Protein AF-A0AAE0FVX2-F1 (afdb_monomer_lite)

Structure (mmCIF, N/CA/C/O backbone):
data_AF-A0AAE0FVX2-F1
#
_entry.id   AF-A0AAE0FVX2-F1
#
loop_
_atom_site.group_PDB
_atom_site.id
_atom_site.type_symbol
_atom_site.label_atom_id
_atom_site.label_alt_id
_atom_site.label_comp_id
_atom_site.label_asym_id
_atom_site.label_entity_id
_atom_site.label_seq_id
_atom_site.pdbx_PDB_ins_code
_atom_site.Cartn_x
_atom_site.Cartn_y
_atom_site.Cartn_z
_atom_site.occupancy
_atom_site.B_iso_or_equiv
_atom_site.auth_seq_id
_atom_site.auth_comp_id
_atom_site.auth_asym_id
_atom_site.auth_atom_id
_atom_site.pdbx_PDB_model_num
ATOM 1 N N . MET A 1 1 ? -46.861 19.680 2.724 1.00 47.06 1 MET A N 1
ATOM 2 C CA . MET A 1 1 ? -46.439 18.355 3.221 1.00 47.06 1 MET A CA 1
ATOM 3 C C . MET A 1 1 ? -47.472 17.350 2.753 1.00 47.06 1 MET A C 1
ATOM 5 O O . MET A 1 1 ? -48.556 17.343 3.313 1.00 47.06 1 MET A O 1
ATOM 9 N N . LEU A 1 2 ? -47.196 16.641 1.658 1.00 43.72 2 LEU A N 1
ATOM 10 C CA . LEU A 1 2 ? -48.042 15.581 1.095 1.00 43.72 2 LEU A CA 1
ATOM 11 C C . LEU A 1 2 ? -47.294 14.983 -0.101 1.00 43.72 2 LEU A C 1
ATOM 13 O O . LEU A 1 2 ? -47.371 15.510 -1.205 1.00 43.72 2 LEU A O 1
ATOM 17 N N . THR A 1 3 ? -46.536 13.919 0.138 1.00 42.00 3 THR A N 1
ATOM 18 C CA . THR A 1 3 ? -46.065 13.006 -0.911 1.00 42.00 3 THR A CA 1
ATOM 19 C C . THR A 1 3 ? -46.084 11.601 -0.332 1.00 42.00 3 THR A C 1
ATOM 21 O O . THR A 1 3 ? -45.058 11.053 0.058 1.00 42.00 3 THR A O 1
ATOM 24 N N . ASP A 1 4 ? -47.295 11.065 -0.226 1.00 47.59 4 ASP A N 1
ATOM 25 C CA . ASP A 1 4 ? -47.513 9.642 -0.438 1.00 47.59 4 ASP A CA 1
ATOM 26 C C . ASP A 1 4 ? -47.435 9.355 -1.945 1.00 47.59 4 ASP A C 1
ATOM 28 O O . ASP A 1 4 ? -47.574 10.262 -2.768 1.00 47.59 4 ASP A O 1
ATOM 32 N N . VAL A 1 5 ? -47.316 8.070 -2.274 1.00 50.00 5 VAL A N 1
ATOM 33 C CA . VAL A 1 5 ? -47.322 7.440 -3.604 1.00 50.00 5 VAL A CA 1
ATOM 34 C C . VAL A 1 5 ? -45.921 7.111 -4.150 1.00 50.00 5 VAL A C 1
ATOM 36 O O . VAL A 1 5 ? -45.054 7.956 -4.339 1.00 50.00 5 VAL A O 1
ATOM 39 N N . ILE A 1 6 ? -45.797 5.827 -4.508 1.00 52.72 6 ILE A N 1
ATOM 40 C CA . ILE A 1 6 ? -44.736 5.132 -5.255 1.00 52.72 6 ILE A CA 1
ATOM 41 C C . ILE A 1 6 ? -43.621 4.503 -4.401 1.00 52.72 6 ILE A C 1
ATOM 43 O O . ILE A 1 6 ? -42.464 4.883 -4.497 1.00 52.72 6 ILE A O 1
ATOM 47 N N . HIS A 1 7 ? -43.954 3.440 -3.661 1.00 43.97 7 HIS A N 1
ATOM 48 C CA . HIS A 1 7 ? -43.085 2.258 -3.506 1.00 43.97 7 HIS A CA 1
ATOM 49 C C . HIS A 1 7 ? -43.946 0.995 -3.673 1.00 43.97 7 HIS A C 1
ATOM 51 O O . HIS A 1 7 ? -44.346 0.331 -2.720 1.00 43.97 7 HIS A O 1
ATOM 57 N N . ARG A 1 8 ? -44.307 0.693 -4.925 1.00 45.69 8 ARG A N 1
ATOM 58 C CA . ARG A 1 8 ? -44.956 -0.564 -5.317 1.00 45.69 8 ARG A CA 1
ATOM 59 C C . ARG A 1 8 ? -44.299 -1.040 -6.610 1.00 45.69 8 ARG A C 1
ATOM 61 O O . ARG A 1 8 ? -44.341 -0.297 -7.583 1.00 45.69 8 ARG A O 1
ATOM 68 N N . HIS A 1 9 ? -43.807 -2.284 -6.597 1.00 44.66 9 HIS A N 1
ATOM 69 C CA . HIS A 1 9 ? -42.914 -2.972 -7.558 1.00 44.66 9 HIS A CA 1
ATOM 70 C C . HIS A 1 9 ? -41.444 -2.798 -7.155 1.00 44.66 9 HIS A C 1
ATOM 72 O O . HIS A 1 9 ? -40.885 -1.727 -7.308 1.00 44.66 9 HIS A O 1
ATOM 78 N N . MET A 1 10 ? -40.795 -3.783 -6.535 1.00 38.91 10 MET A N 1
ATOM 79 C CA . MET A 1 10 ? -40.545 -5.110 -7.102 1.00 38.91 10 MET A CA 1
ATOM 80 C C . MET A 1 10 ? -40.649 -6.205 -6.027 1.00 38.91 10 MET A C 1
ATOM 82 O O . MET A 1 10 ? -39.867 -6.233 -5.080 1.00 38.91 10 MET A O 1
ATOM 86 N N . ARG A 1 11 ? -41.605 -7.126 -6.188 1.00 43.09 11 ARG A N 1
ATOM 87 C CA . ARG A 1 11 ? -41.578 -8.430 -5.513 1.00 43.09 11 ARG A CA 1
ATOM 88 C C . ARG A 1 11 ? -40.428 -9.234 -6.122 1.00 43.09 11 ARG A C 1
ATOM 90 O O . ARG A 1 11 ? -40.441 -9.477 -7.326 1.00 43.09 11 ARG A O 1
ATOM 97 N N . GLY A 1 12 ? -39.442 -9.596 -5.306 1.00 41.22 12 GLY A N 1
ATOM 98 C CA . GLY A 1 12 ? -38.473 -10.637 -5.646 1.00 41.22 12 GLY A CA 1
ATOM 99 C C . GLY A 1 12 ? -39.149 -12.016 -5.684 1.00 41.22 12 GLY A C 1
ATOM 100 O O . GLY A 1 12 ? -40.222 -12.171 -5.096 1.00 41.22 12 GLY A O 1
ATOM 101 N N . PRO A 1 13 ? -38.567 -12.986 -6.407 1.00 44.72 13 PRO A N 1
ATOM 102 C CA . PRO A 1 13 ? -39.184 -14.279 -6.670 1.00 44.72 13 PRO A CA 1
ATOM 103 C C . PRO A 1 13 ? -39.364 -15.096 -5.390 1.00 44.72 13 PRO A C 1
ATOM 105 O O . PRO A 1 13 ? -38.551 -15.037 -4.468 1.00 44.72 13 PRO A O 1
ATOM 108 N N . GLU A 1 14 ? -40.460 -15.848 -5.377 1.00 45.59 14 GLU A N 1
ATOM 109 C CA . GLU A 1 14 ? -40.843 -16.802 -4.345 1.00 45.59 14 GLU A CA 1
ATOM 110 C C . GLU A 1 14 ? -39.691 -17.777 -4.069 1.00 45.59 14 GLU A C 1
ATOM 112 O O . GLU A 1 14 ? -39.101 -18.365 -4.977 1.00 45.59 14 GLU A O 1
ATOM 117 N N . SER A 1 15 ? -39.344 -17.897 -2.790 1.00 47.34 15 SER A N 1
ATOM 118 C CA . SER A 1 15 ? -38.404 -18.884 -2.274 1.00 47.34 15 SER A CA 1
ATOM 119 C C . SER A 1 15 ? -38.902 -20.301 -2.584 1.00 47.34 15 SER A C 1
ATOM 121 O O . SER A 1 15 ? -40.083 -20.567 -2.354 1.00 47.34 15 SER A O 1
ATOM 123 N N . PRO A 1 16 ? -38.039 -21.220 -3.050 1.00 44.16 16 PRO A N 1
ATOM 124 C CA . PRO A 1 16 ? -38.430 -22.602 -3.279 1.00 44.16 16 PRO A CA 1
ATOM 125 C C . PRO A 1 16 ? -38.690 -23.317 -1.950 1.00 44.16 16 PRO A C 1
ATOM 127 O O . PRO A 1 16 ? -37.980 -23.098 -0.967 1.00 44.16 16 PRO A O 1
ATOM 130 N N . ASP A 1 17 ? -39.699 -24.185 -1.971 1.00 51.66 17 ASP A N 1
ATOM 131 C CA . ASP A 1 17 ? -40.116 -25.101 -0.912 1.00 51.66 17 ASP A CA 1
ATOM 132 C C . ASP A 1 17 ? -38.939 -25.737 -0.154 1.00 51.66 17 ASP A C 1
ATOM 134 O O . ASP A 1 17 ? -38.326 -26.711 -0.598 1.00 51.66 17 ASP A O 1
ATOM 138 N N . CYS A 1 18 ? -38.671 -25.245 1.052 1.00 44.91 18 CYS A N 1
ATOM 139 C CA . CYS A 1 18 ? -37.934 -25.975 2.073 1.00 44.91 18 CYS A CA 1
ATOM 140 C C . CYS A 1 18 ? -38.918 -26.460 3.142 1.00 44.91 18 CYS A C 1
ATOM 142 O O . CYS A 1 18 ? -39.105 -25.825 4.168 1.00 44.91 18 CYS A O 1
ATOM 144 N N . GLY A 1 19 ? -39.549 -27.597 2.831 1.00 39.44 19 GLY A N 1
ATOM 145 C CA . GLY A 1 19 ? -39.888 -28.693 3.743 1.00 39.44 19 GLY A CA 1
ATOM 146 C C . GLY A 1 19 ? -40.586 -28.369 5.066 1.00 39.44 19 GLY A C 1
ATOM 147 O O . GLY A 1 19 ? -40.029 -27.726 5.945 1.00 39.44 19 GLY A O 1
ATOM 148 N N . ASN A 1 20 ? -41.756 -28.984 5.248 1.00 46.75 20 ASN A N 1
ATOM 149 C CA . ASN A 1 20 ? -42.443 -29.207 6.522 1.00 46.75 20 ASN A CA 1
ATOM 150 C C . ASN A 1 20 ? -41.484 -29.533 7.686 1.00 46.75 20 ASN A C 1
ATOM 152 O O . ASN A 1 20 ? -41.199 -30.696 7.971 1.00 46.75 20 ASN A O 1
ATOM 156 N N . GLY A 1 21 ? -41.028 -28.503 8.390 1.00 40.03 21 GLY A N 1
ATOM 157 C CA . GLY A 1 21 ? -40.508 -28.590 9.741 1.00 40.03 21 GLY A CA 1
ATOM 158 C C . GLY A 1 21 ? -41.552 -27.977 10.655 1.00 40.03 21 GLY A C 1
ATOM 159 O O . GLY A 1 21 ? -41.837 -26.788 10.549 1.00 40.03 21 GLY A O 1
ATOM 160 N N . HIS A 1 22 ? -42.154 -28.786 11.524 1.00 42.00 22 HIS A N 1
ATOM 161 C CA . HIS A 1 22 ? -42.842 -28.273 12.705 1.00 42.00 22 HIS A CA 1
ATOM 162 C C . HIS A 1 22 ? -41.871 -27.348 13.453 1.00 42.00 22 HIS A C 1
ATOM 164 O O . HIS A 1 22 ? -40.934 -27.822 14.094 1.00 42.00 22 HIS A O 1
ATOM 170 N N . PHE A 1 23 ? -42.076 -26.037 13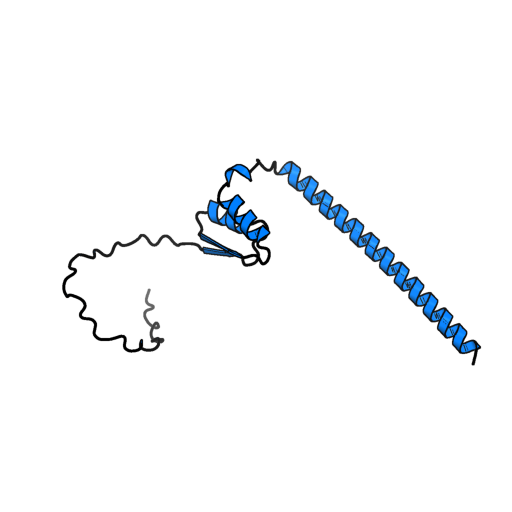.352 1.00 44.44 23 PHE A N 1
ATOM 171 C CA . PHE A 1 23 ? -41.528 -25.112 14.331 1.00 44.44 23 PHE A CA 1
ATOM 172 C C . PHE A 1 23 ? -42.399 -25.254 15.579 1.00 44.44 23 PHE A C 1
ATOM 174 O O . PHE A 1 23 ? -43.621 -25.160 15.445 1.00 44.44 23 PHE A O 1
ATOM 181 N N . PRO A 1 24 ? -41.826 -25.541 16.761 1.00 46.75 24 PRO A N 1
ATOM 182 C CA . PRO A 1 24 ? -42.610 -25.540 17.980 1.00 46.75 24 PRO A CA 1
ATOM 183 C C . PRO A 1 24 ? -43.211 -24.143 18.154 1.00 46.75 24 PRO A C 1
ATOM 185 O O . PRO A 1 24 ? -42.499 -23.138 18.211 1.00 46.75 24 PRO A O 1
ATOM 188 N N . GLU A 1 25 ? -44.539 -24.116 18.145 1.00 53.72 25 GLU A N 1
ATOM 189 C CA . GLU A 1 25 ? -45.363 -23.011 18.609 1.00 53.72 25 GLU A CA 1
ATOM 190 C C . GLU A 1 25 ? -44.915 -22.665 20.038 1.00 53.72 25 GLU A C 1
ATOM 192 O O . GLU A 1 25 ? -44.639 -23.564 20.829 1.00 53.72 25 GLU A O 1
ATOM 197 N N . GLU A 1 26 ? -44.831 -21.369 20.338 1.00 48.38 26 GLU A N 1
ATOM 198 C CA . GLU A 1 26 ? -44.440 -20.791 21.635 1.00 48.38 26 GLU A CA 1
ATOM 199 C C . GLU A 1 26 ? -42.927 -20.628 21.888 1.00 48.38 26 GLU A C 1
ATOM 201 O O . GLU A 1 26 ? -42.298 -21.299 22.702 1.00 48.38 26 GLU A O 1
ATOM 206 N N . TYR A 1 27 ? -42.355 -19.587 21.279 1.00 43.31 27 TYR A N 1
ATOM 207 C CA . TYR A 1 27 ? -41.408 -18.730 22.000 1.00 43.31 27 TYR A CA 1
ATOM 208 C C . TYR A 1 27 ? -42.056 -17.353 22.196 1.00 43.31 27 TYR A C 1
ATOM 210 O O . TYR A 1 27 ? -41.735 -16.379 21.512 1.00 43.31 27 TYR A O 1
ATOM 218 N N . GLU A 1 28 ? -42.999 -17.266 23.138 1.00 48.91 28 GLU A N 1
ATOM 219 C CA . GLU A 1 28 ? -43.356 -15.985 23.749 1.00 48.91 28 GLU A CA 1
ATOM 220 C C . GLU A 1 28 ? -42.144 -15.501 24.556 1.00 48.91 28 GLU A C 1
ATOM 222 O O . GLU A 1 28 ? -41.877 -15.971 25.659 1.00 48.91 28 GLU A O 1
ATOM 227 N N . GLY A 1 29 ? -41.344 -14.603 23.983 1.00 49.25 29 GLY A N 1
ATOM 228 C CA . GLY A 1 29 ? -40.196 -14.056 24.710 1.00 49.25 29 GLY A CA 1
ATOM 229 C C . GLY A 1 29 ? -39.083 -13.438 23.880 1.00 49.25 29 GLY A C 1
ATOM 230 O O . GLY A 1 29 ? -38.102 -12.972 24.458 1.00 49.25 29 GLY A O 1
ATOM 231 N N . VAL A 1 30 ? -39.194 -13.380 22.551 1.00 46.38 30 VAL A N 1
ATOM 232 C CA . VAL A 1 30 ? -38.239 -12.592 21.765 1.00 46.38 30 VAL A CA 1
ATOM 233 C C . VAL A 1 30 ? -38.668 -11.132 21.830 1.00 46.38 30 VAL A C 1
ATOM 235 O O . VAL A 1 30 ? -39.395 -10.638 20.973 1.00 46.38 30 VAL A O 1
ATOM 238 N N . ILE A 1 31 ? -38.227 -10.439 22.882 1.00 50.44 31 ILE A N 1
ATOM 239 C CA . ILE A 1 31 ? -38.172 -8.978 22.871 1.00 50.44 31 ILE A CA 1
ATOM 240 C C . ILE A 1 31 ? -37.330 -8.626 21.639 1.00 50.44 31 ILE A C 1
ATOM 242 O O . ILE A 1 31 ? -36.170 -9.050 21.589 1.00 50.44 31 ILE A O 1
ATOM 246 N N . PRO A 1 32 ? -37.863 -7.915 20.628 1.00 50.84 32 PRO A N 1
ATOM 247 C CA . PRO A 1 32 ? -37.023 -7.380 19.575 1.00 50.84 32 PRO A CA 1
ATOM 248 C C . PRO A 1 32 ? -36.031 -6.452 20.266 1.00 50.84 32 PRO A C 1
ATOM 250 O O . PRO A 1 32 ? -36.388 -5.376 20.743 1.00 50.84 32 PRO A O 1
ATOM 253 N N . VAL A 1 33 ? -34.792 -6.917 20.410 1.00 53.25 33 VAL A N 1
ATOM 254 C CA . VAL A 1 33 ? -33.696 -6.065 20.839 1.00 53.25 33 VAL A CA 1
ATOM 255 C C . VAL A 1 33 ? -33.544 -5.074 19.700 1.00 53.25 33 VAL A C 1
ATOM 257 O O . VAL A 1 33 ? -33.038 -5.419 18.632 1.00 53.25 33 VAL A O 1
ATOM 260 N N . ASP A 1 34 ? -34.090 -3.878 19.896 1.00 49.50 34 ASP A N 1
ATOM 261 C CA . ASP A 1 34 ? -33.884 -2.735 19.022 1.00 49.50 34 ASP A CA 1
ATOM 262 C C . ASP A 1 34 ? -32.398 -2.390 19.130 1.00 49.50 34 ASP A C 1
ATOM 264 O O . ASP A 1 34 ? -31.961 -1.612 19.981 1.00 49.50 34 ASP A O 1
ATOM 268 N N . TYR A 1 35 ? -31.579 -3.111 18.361 1.00 47.31 35 TYR A N 1
ATOM 269 C CA . TYR A 1 35 ? -30.166 -2.820 18.264 1.00 47.31 35 TYR A CA 1
ATOM 270 C C . TYR A 1 35 ? -30.090 -1.400 17.720 1.00 47.31 35 TYR A C 1
ATOM 272 O O . TYR A 1 35 ? -30.603 -1.155 16.622 1.00 47.31 35 TYR A O 1
ATOM 280 N N . PRO A 1 36 ? -29.479 -0.453 18.456 1.00 52.34 36 PRO A N 1
ATOM 281 C CA . PRO A 1 36 ? -29.310 0.888 17.939 1.00 52.34 36 PRO A CA 1
ATOM 282 C C . PRO A 1 36 ? -28.640 0.741 16.580 1.00 52.34 36 PRO A C 1
ATOM 284 O O . PRO A 1 36 ? -27.597 0.087 16.484 1.00 52.34 36 PRO A O 1
ATOM 287 N N . LYS A 1 37 ? -29.275 1.282 15.533 1.00 53.06 37 LYS A N 1
ATOM 288 C CA . LYS A 1 37 ? -28.748 1.326 14.166 1.00 53.06 37 LYS A CA 1
ATOM 289 C C . LYS A 1 37 ? -27.471 2.166 14.170 1.00 53.06 37 LYS A C 1
ATOM 291 O O . LYS A 1 37 ? -27.468 3.309 13.730 1.00 53.06 37 LYS A O 1
ATOM 296 N N . LYS A 1 38 ? -26.386 1.636 14.731 1.00 58.19 38 LYS A N 1
ATOM 297 C CA . LYS A 1 38 ? -25.051 2.149 14.483 1.00 58.19 38 LYS A CA 1
ATOM 298 C C . LYS A 1 38 ? -24.823 1.886 13.009 1.00 58.19 38 LYS A C 1
ATOM 300 O O . LYS A 1 38 ? -24.813 0.734 12.581 1.00 58.19 38 LYS A O 1
ATOM 305 N N . GLU A 1 39 ? -24.739 2.956 12.233 1.00 69.19 39 GLU A N 1
ATOM 306 C CA . GLU A 1 39 ? -24.305 2.865 10.851 1.00 69.19 39 GLU A CA 1
ATOM 307 C C . GLU A 1 39 ? -22.910 2.241 10.867 1.00 69.19 39 GLU A C 1
ATOM 309 O O . GLU A 1 39 ? -21.934 2.837 11.319 1.00 69.19 39 GLU A O 1
ATOM 314 N N . PHE A 1 40 ? -22.829 0.974 10.470 1.00 63.75 40 PHE A N 1
ATOM 315 C CA . PHE A 1 40 ? -21.546 0.330 10.285 1.00 63.75 40 PHE A CA 1
ATOM 316 C C . PHE A 1 40 ? -21.001 0.842 8.964 1.00 63.75 40 PHE A C 1
ATOM 318 O O . PHE A 1 40 ? -21.528 0.513 7.901 1.00 63.75 40 PHE A O 1
ATOM 325 N N . HIS A 1 41 ? -19.947 1.646 9.021 1.00 83.06 41 HIS A N 1
ATOM 326 C CA . HIS A 1 41 ? -19.240 2.041 7.818 1.00 83.06 41 HIS A CA 1
ATOM 327 C C . HIS A 1 41 ? -18.176 0.991 7.497 1.00 83.06 41 HIS A C 1
ATOM 329 O O . HIS A 1 41 ? -17.347 0.642 8.341 1.00 83.06 41 HIS A O 1
ATOM 335 N N . TRP A 1 42 ? -18.250 0.456 6.281 1.00 90.62 42 TRP A N 1
ATOM 336 C CA . TRP A 1 42 ? -17.343 -0.568 5.779 1.00 90.62 42 TRP A CA 1
ATOM 337 C C . TRP A 1 42 ? -16.469 0.056 4.697 1.00 90.62 42 TRP A C 1
ATOM 339 O O . TRP A 1 42 ? -16.965 0.805 3.855 1.00 90.62 42 TRP A O 1
ATOM 349 N N . ILE A 1 43 ? -15.179 -0.262 4.709 1.00 91.94 43 ILE A N 1
ATOM 350 C CA . ILE A 1 43 ? -14.240 0.094 3.647 1.00 91.94 43 ILE A CA 1
ATOM 351 C C . ILE A 1 43 ? -13.725 -1.186 3.002 1.00 91.94 43 ILE A C 1
ATOM 353 O O . ILE A 1 43 ? -13.348 -2.137 3.687 1.00 91.94 43 ILE A O 1
ATOM 357 N N . LEU A 1 44 ? -13.695 -1.180 1.674 1.00 94.75 44 LEU A N 1
ATOM 358 C CA . LEU A 1 44 ? -13.083 -2.217 0.861 1.00 94.75 44 LEU A CA 1
ATOM 359 C C . LEU A 1 44 ? -11.823 -1.654 0.203 1.00 94.75 44 LEU A C 1
ATOM 361 O O . LEU A 1 44 ? -11.899 -0.655 -0.509 1.00 94.75 44 LEU A O 1
ATOM 365 N N . ASP A 1 45 ? -10.692 -2.320 0.408 1.00 94.56 45 ASP A N 1
ATOM 366 C CA . ASP A 1 45 ? -9.425 -2.014 -0.251 1.00 94.56 45 ASP A CA 1
ATOM 367 C C . ASP A 1 45 ? -8.949 -3.243 -1.036 1.00 94.56 45 ASP A C 1
ATOM 369 O O . ASP A 1 45 ? -8.564 -4.258 -0.461 1.00 94.56 45 ASP A O 1
ATOM 373 N N . ALA A 1 46 ? -9.029 -3.191 -2.364 1.00 93.75 46 ALA A N 1
ATOM 374 C CA . ALA A 1 46 ? -8.678 -4.325 -3.220 1.00 93.75 46 ALA A CA 1
ATOM 375 C C . ALA A 1 46 ? -7.166 -4.449 -3.499 1.00 93.75 46 ALA A C 1
ATOM 377 O O . ALA A 1 46 ? -6.749 -5.453 -4.076 1.00 93.75 46 ALA A O 1
ATOM 378 N N . CYS A 1 47 ? -6.373 -3.441 -3.117 1.00 93.00 47 CYS A N 1
ATOM 379 C CA . CYS A 1 47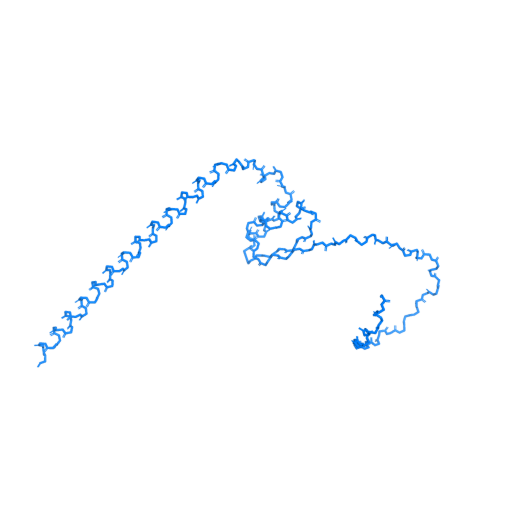 ? -4.929 -3.369 -3.337 1.00 93.00 47 CYS A CA 1
ATOM 380 C C . CYS A 1 47 ? -4.263 -2.736 -2.110 1.00 93.00 47 CYS A C 1
ATOM 382 O O . CYS A 1 47 ? -3.721 -1.631 -2.184 1.00 93.00 47 CYS A O 1
ATOM 384 N N . CYS A 1 48 ? -4.345 -3.417 -0.968 1.00 92.38 48 CYS A N 1
ATOM 385 C CA . CYS A 1 48 ? -4.048 -2.790 0.311 1.00 92.38 48 CYS A CA 1
ATOM 386 C C . CYS A 1 48 ? -2.582 -2.387 0.475 1.00 92.38 48 CYS A C 1
ATOM 388 O O . CYS A 1 48 ? -2.296 -1.461 1.239 1.00 92.38 48 CYS A O 1
ATOM 390 N N . GLY A 1 49 ? -1.648 -3.044 -0.225 1.00 92.56 49 GLY A N 1
ATOM 391 C CA . GLY A 1 49 ? -0.222 -2.758 -0.164 1.00 92.56 49 GLY A CA 1
ATOM 392 C C . GLY A 1 49 ? 0.268 -2.701 1.281 1.00 92.56 49 GLY A C 1
ATOM 393 O O . GLY A 1 49 ? 0.210 -3.679 2.021 1.00 92.56 49 GLY A O 1
ATOM 394 N N . SER A 1 50 ? 0.701 -1.513 1.711 1.00 88.81 50 SER A N 1
ATOM 395 C CA . SER A 1 50 ? 1.174 -1.291 3.082 1.00 88.81 50 SER A CA 1
ATOM 396 C C . SER A 1 50 ? 0.079 -1.344 4.162 1.00 88.81 50 SER A C 1
ATOM 398 O O . SER A 1 50 ? 0.412 -1.381 5.346 1.00 88.81 50 SER A O 1
ATOM 400 N N . GLY A 1 51 ? -1.206 -1.301 3.802 1.00 92.06 51 GLY A N 1
ATOM 401 C CA . GLY A 1 51 ? -2.332 -1.378 4.737 1.00 92.06 51 GLY A CA 1
ATOM 402 C C . GLY A 1 51 ? -2.756 -0.048 5.365 1.00 92.06 51 GLY A C 1
ATOM 403 O O . GLY A 1 51 ? -3.488 -0.048 6.354 1.00 92.06 51 GLY A O 1
ATOM 404 N N . SER A 1 52 ? -2.314 1.096 4.831 1.00 91.88 52 SER A N 1
ATOM 405 C CA . SER A 1 52 ? -2.624 2.430 5.379 1.00 91.88 52 SER A CA 1
ATOM 406 C C . SER A 1 52 ? -4.130 2.703 5.475 1.00 91.88 52 SER A C 1
ATOM 408 O O . SER A 1 52 ? -4.589 3.214 6.498 1.00 91.88 52 SER A O 1
ATOM 410 N N . THR A 1 53 ? -4.902 2.306 4.459 1.00 93.12 53 THR A N 1
ATOM 411 C CA . THR A 1 53 ? -6.367 2.431 4.434 1.00 93.12 53 THR A CA 1
ATOM 412 C C . THR A 1 53 ? -7.009 1.664 5.586 1.00 93.12 53 THR A C 1
ATOM 414 O O . THR A 1 53 ? -7.839 2.209 6.312 1.00 93.12 53 THR A O 1
ATOM 417 N N . SER A 1 54 ? -6.604 0.410 5.797 1.00 93.06 54 SER A N 1
ATOM 418 C CA . SER A 1 54 ? -7.143 -0.442 6.860 1.00 93.06 54 SER A CA 1
ATOM 419 C C . SER A 1 54 ? -6.798 0.073 8.253 1.00 93.06 54 SER A C 1
ATOM 421 O O . SER A 1 54 ? -7.626 0.001 9.161 1.00 93.06 54 SER A O 1
ATOM 423 N N . VAL A 1 55 ? -5.599 0.634 8.426 1.00 90.81 55 VAL A N 1
ATOM 424 C CA . VAL A 1 55 ? -5.200 1.247 9.697 1.00 90.81 55 VAL A CA 1
ATOM 425 C C . VAL A 1 55 ? -6.018 2.516 9.970 1.00 90.81 55 VAL A C 1
ATOM 427 O O . VAL A 1 55 ? -6.521 2.687 11.080 1.00 90.81 55 VAL A O 1
ATOM 430 N N . ALA A 1 56 ? -6.217 3.380 8.969 1.00 88.38 56 ALA A N 1
ATOM 431 C CA . ALA A 1 56 ? -7.069 4.564 9.106 1.00 88.38 56 ALA A CA 1
ATOM 432 C C . ALA A 1 56 ? -8.532 4.190 9.403 1.00 88.38 56 ALA A C 1
ATOM 434 O O . ALA A 1 56 ? -9.143 4.768 10.301 1.00 88.38 56 ALA A O 1
ATOM 435 N N . ALA A 1 57 ? -9.068 3.180 8.712 1.00 90.12 57 ALA A N 1
ATOM 436 C CA . ALA A 1 57 ? -10.408 2.653 8.953 1.00 90.12 57 ALA A CA 1
ATOM 437 C C . ALA A 1 57 ? -10.577 2.176 10.405 1.00 90.12 57 ALA A C 1
ATOM 439 O O . ALA A 1 57 ? -11.550 2.540 11.062 1.00 90.12 57 ALA A O 1
ATOM 440 N N . ASN A 1 58 ? -9.600 1.430 10.932 1.00 86.94 58 ASN A N 1
ATOM 441 C CA . ASN A 1 58 ? -9.633 0.945 12.311 1.00 86.94 58 ASN A CA 1
ATOM 442 C C . ASN A 1 58 ? -9.644 2.108 13.323 1.00 86.94 58 ASN A C 1
ATOM 444 O O . ASN A 1 58 ? -10.483 2.131 14.222 1.00 86.94 58 ASN A O 1
ATOM 448 N N . LYS A 1 59 ? -8.810 3.140 13.114 1.00 84.31 59 LYS A N 1
ATOM 449 C CA . LYS A 1 59 ? -8.800 4.351 13.961 1.00 84.31 59 LYS A CA 1
ATOM 450 C C . LYS A 1 59 ? -10.140 5.088 13.984 1.00 84.31 59 LYS A C 1
ATOM 452 O O . LYS A 1 59 ? -10.489 5.687 14.997 1.00 84.31 59 LYS A O 1
ATOM 457 N N . LEU A 1 60 ? -10.886 5.044 12.883 1.00 84.06 60 LEU A N 1
ATOM 458 C CA . LEU A 1 60 ? -12.211 5.653 12.763 1.00 84.06 60 LEU A CA 1
ATOM 459 C C . LEU A 1 60 ? -13.345 4.735 13.256 1.00 84.06 60 LEU A C 1
ATOM 461 O O . LEU A 1 60 ? -14.515 5.086 13.123 1.00 84.06 60 LEU A O 1
ATOM 465 N N . GLY A 1 61 ? -13.025 3.561 13.814 1.00 83.94 61 GLY A N 1
ATOM 466 C CA . GLY A 1 61 ? -14.018 2.582 14.262 1.00 83.94 61 GLY A CA 1
ATOM 467 C C . GLY A 1 61 ? -14.792 1.924 13.115 1.00 83.94 61 GLY A C 1
ATOM 468 O O . GLY A 1 61 ? -15.901 1.433 13.322 1.00 83.94 61 GLY A O 1
ATOM 469 N N . MET A 1 62 ? -14.230 1.935 11.904 1.00 88.50 62 MET A N 1
ATOM 470 C CA . MET A 1 62 ? -14.823 1.344 10.707 1.00 88.50 62 MET A CA 1
ATOM 471 C C . MET A 1 62 ? -14.351 -0.099 10.522 1.00 88.50 62 MET A C 1
ATOM 473 O O . MET A 1 62 ? -13.237 -0.473 10.895 1.00 88.50 62 MET A O 1
ATOM 477 N N . VAL A 1 63 ? -15.186 -0.907 9.871 1.00 89.56 63 VAL A N 1
ATOM 478 C CA . VAL A 1 63 ? -14.800 -2.256 9.443 1.00 89.56 63 VAL A CA 1
ATOM 479 C C . VAL A 1 63 ? -14.038 -2.133 8.127 1.00 89.56 63 VAL A C 1
ATOM 481 O O . VAL A 1 63 ? -14.534 -1.518 7.186 1.00 89.56 63 VAL A O 1
ATOM 484 N N . SER A 1 64 ? -12.844 -2.719 8.032 1.00 93.19 64 SER A N 1
ATOM 485 C CA . SER A 1 64 ? -12.103 -2.782 6.767 1.00 93.19 64 SER A CA 1
ATOM 486 C C . SER A 1 64 ? -11.958 -4.215 6.278 1.00 93.19 64 SER A C 1
ATOM 488 O O . SER A 1 64 ? -11.690 -5.130 7.056 1.00 93.19 64 SER A O 1
ATOM 490 N N . ILE A 1 65 ? -12.134 -4.395 4.972 1.00 94.56 65 ILE A N 1
ATOM 491 C CA . ILE A 1 65 ? -11.834 -5.626 4.248 1.00 94.56 65 ILE A CA 1
ATOM 492 C C . ILE A 1 65 ? -10.771 -5.265 3.220 1.00 94.56 65 ILE A C 1
ATOM 494 O O . ILE A 1 65 ? -10.980 -4.376 2.398 1.00 94.56 65 ILE A O 1
ATOM 498 N N . ALA A 1 66 ? -9.629 -5.936 3.288 1.00 94.25 66 ALA A N 1
ATOM 499 C CA . ALA A 1 66 ? -8.460 -5.608 2.493 1.00 94.25 66 ALA A CA 1
ATOM 500 C C . ALA A 1 66 ? -7.911 -6.849 1.788 1.00 94.25 66 ALA A C 1
ATOM 502 O O . ALA A 1 66 ? -7.833 -7.923 2.387 1.00 94.25 66 ALA A O 1
ATOM 503 N N . PHE A 1 67 ? -7.521 -6.680 0.529 1.00 94.75 67 PHE A N 1
ATOM 504 C CA . PHE A 1 67 ? -6.923 -7.707 -0.311 1.00 94.75 67 PHE A CA 1
ATOM 505 C C . PHE A 1 67 ? -5.633 -7.180 -0.929 1.00 94.75 67 PHE A C 1
ATOM 507 O O . PHE A 1 67 ? -5.526 -6.002 -1.259 1.00 94.75 67 PHE A O 1
ATOM 514 N N . ASP A 1 68 ? -4.675 -8.073 -1.134 1.00 95.75 68 ASP A N 1
ATOM 515 C CA . ASP A 1 68 ? -3.527 -7.829 -1.995 1.00 95.75 68 ASP A CA 1
ATOM 516 C C . ASP A 1 68 ? -3.185 -9.126 -2.729 1.00 95.75 68 ASP A C 1
ATOM 518 O O . ASP A 1 68 ? -3.483 -10.226 -2.252 1.00 95.75 68 ASP A O 1
ATOM 522 N N . LYS A 1 69 ? -2.570 -9.004 -3.904 1.00 95.75 69 LYS A N 1
ATOM 523 C CA . LYS A 1 69 ? -2.042 -10.157 -4.635 1.00 95.75 69 LYS A CA 1
ATOM 524 C C . LYS A 1 69 ? -0.825 -10.741 -3.915 1.00 95.75 69 LYS A C 1
ATOM 526 O O . LYS A 1 69 ? -0.599 -11.948 -3.997 1.00 95.75 69 LYS A O 1
ATOM 531 N N . ASP A 1 70 ? -0.032 -9.896 -3.262 1.00 92.06 70 ASP A N 1
ATOM 532 C CA . ASP A 1 70 ? 1.141 -10.316 -2.509 1.00 92.06 70 ASP A CA 1
ATOM 533 C C . ASP A 1 70 ? 0.745 -10.741 -1.079 1.00 92.06 70 ASP A C 1
ATOM 535 O O . ASP A 1 70 ? 0.320 -9.904 -0.276 1.00 92.06 70 ASP A O 1
ATOM 539 N N . PRO A 1 71 ? 0.906 -12.025 -0.700 1.00 91.88 71 PRO A N 1
ATOM 540 C CA . PRO A 1 71 ? 0.626 -12.471 0.663 1.00 91.88 71 PRO A CA 1
ATOM 541 C C . PRO A 1 71 ? 1.505 -11.771 1.711 1.00 91.88 71 PRO A C 1
ATOM 543 O O . PRO A 1 71 ? 1.073 -11.621 2.856 1.00 91.88 71 PRO A O 1
ATOM 546 N N . GLY A 1 72 ? 2.705 -11.306 1.343 1.00 91.94 72 GLY A N 1
ATOM 547 C CA . GLY A 1 72 ? 3.569 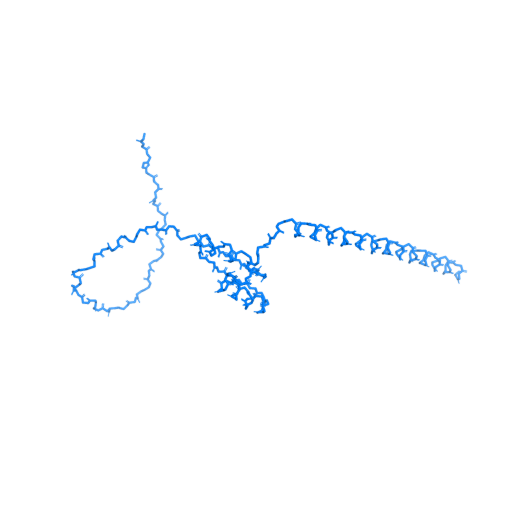-10.517 2.220 1.00 91.94 72 GLY A CA 1
ATOM 548 C C . GLY A 1 72 ? 2.920 -9.197 2.640 1.00 91.94 72 GLY A C 1
ATOM 549 O O . GLY A 1 72 ? 2.963 -8.837 3.818 1.00 91.94 72 GLY A O 1
ATOM 550 N N . MET A 1 73 ? 2.231 -8.527 1.713 1.00 91.25 73 MET A N 1
ATOM 551 C CA . MET A 1 73 ? 1.494 -7.287 1.980 1.00 91.25 73 MET A CA 1
ATOM 552 C C . MET A 1 73 ? 0.290 -7.516 2.896 1.00 91.25 73 MET A C 1
ATOM 554 O O . MET A 1 73 ? 0.061 -6.740 3.826 1.00 91.25 73 MET A O 1
ATOM 558 N N . VAL A 1 74 ? -0.431 -8.626 2.713 1.00 90.69 74 VAL A N 1
ATOM 559 C CA . VAL A 1 74 ? -1.554 -9.003 3.590 1.00 90.69 74 VAL A CA 1
ATOM 560 C C . VAL A 1 74 ? -1.072 -9.282 5.020 1.00 90.69 74 VAL A C 1
ATOM 562 O O . VAL A 1 74 ? -1.670 -8.803 5.986 1.00 90.69 74 VAL A O 1
ATOM 565 N N . ILE A 1 75 ? 0.030 -10.026 5.176 1.00 90.19 75 ILE A N 1
ATOM 566 C CA . ILE A 1 75 ? 0.619 -10.330 6.491 1.00 90.19 75 ILE A CA 1
ATOM 567 C C . ILE A 1 75 ? 1.124 -9.051 7.171 1.00 90.19 75 ILE A C 1
ATOM 569 O O . ILE A 1 75 ? 0.830 -8.835 8.348 1.00 90.19 75 ILE A O 1
ATOM 573 N N . SER A 1 76 ? 1.832 -8.192 6.433 1.00 87.06 76 SER A N 1
ATOM 574 C CA . SER A 1 76 ? 2.324 -6.900 6.927 1.00 87.06 76 SER A CA 1
ATOM 575 C C . SER A 1 76 ? 1.174 -5.994 7.379 1.00 87.06 76 SER A C 1
ATOM 577 O O . SER A 1 76 ? 1.163 -5.501 8.509 1.00 87.06 76 SER A O 1
ATOM 579 N N . THR A 1 77 ? 0.135 -5.863 6.549 1.00 90.50 77 THR A N 1
ATOM 580 C CA . THR A 1 77 ? -1.085 -5.109 6.871 1.00 90.50 77 THR A CA 1
ATOM 581 C C . THR A 1 77 ? -1.736 -5.627 8.153 1.00 90.50 77 THR A C 1
ATOM 583 O O . THR A 1 77 ? -2.069 -4.842 9.042 1.00 90.50 77 THR A O 1
ATOM 586 N N . ARG A 1 78 ? -1.855 -6.953 8.310 1.00 89.94 78 ARG A N 1
ATOM 587 C CA . ARG A 1 78 ? -2.381 -7.566 9.537 1.00 89.94 78 ARG A CA 1
ATOM 588 C C . ARG A 1 78 ? -1.548 -7.203 10.767 1.00 89.94 78 ARG A C 1
ATOM 590 O O . ARG A 1 78 ? -2.130 -6.861 11.794 1.00 89.94 78 ARG A O 1
ATOM 597 N N . GLN A 1 79 ? -0.220 -7.281 10.680 1.00 87.56 79 GLN A N 1
ATOM 598 C CA . GLN A 1 79 ? 0.664 -6.913 11.791 1.00 87.56 79 GLN A CA 1
ATOM 599 C C . GLN A 1 79 ? 0.453 -5.449 12.189 1.00 87.56 79 GLN A C 1
ATOM 601 O O . GLN A 1 79 ? 0.204 -5.176 13.359 1.00 87.56 79 GLN A O 1
ATOM 606 N N . ARG A 1 80 ? 0.415 -4.525 11.221 1.00 86.06 80 ARG A N 1
ATOM 607 C CA . ARG A 1 80 ? 0.175 -3.095 11.484 1.00 86.06 80 ARG A CA 1
ATOM 608 C C . ARG A 1 80 ? -1.162 -2.815 12.165 1.00 86.06 80 ARG A C 1
ATOM 610 O O . ARG A 1 80 ? -1.224 -1.968 13.049 1.00 86.06 80 ARG A O 1
ATOM 617 N N . ILE A 1 81 ? -2.225 -3.519 11.775 1.00 86.44 81 ILE A N 1
ATOM 618 C CA . ILE A 1 81 ? -3.554 -3.362 12.387 1.00 86.44 81 ILE A CA 1
ATOM 619 C C . ILE A 1 81 ? -3.580 -3.903 13.825 1.00 86.44 81 ILE A C 1
ATOM 621 O O . ILE A 1 81 ? -4.262 -3.336 14.674 1.00 86.44 81 ILE A O 1
ATOM 625 N N . MET A 1 82 ? -2.871 -5.003 14.104 1.00 83.56 82 MET A N 1
ATOM 626 C CA . MET A 1 82 ? -2.869 -5.654 15.422 1.00 83.56 82 MET A CA 1
ATOM 627 C C . MET A 1 82 ? -1.930 -4.988 16.431 1.00 83.56 82 MET A C 1
ATOM 629 O O . MET A 1 82 ? -2.167 -5.089 17.633 1.00 83.56 82 MET A O 1
ATOM 633 N N . THR A 1 83 ? -0.885 -4.309 15.962 1.00 77.62 83 THR A N 1
ATOM 634 C CA . THR A 1 83 ? 0.058 -3.567 16.807 1.00 77.62 83 THR A CA 1
ATOM 635 C C . THR A 1 83 ? 0.148 -2.109 16.354 1.00 77.62 83 THR A C 1
ATOM 637 O O . THR A 1 83 ? 1.198 -1.697 15.855 1.00 77.62 83 THR A O 1
ATOM 640 N N . PRO A 1 84 ? -0.934 -1.318 16.494 1.00 61.72 84 PRO A N 1
ATOM 641 C CA . PRO A 1 84 ? -0.938 0.072 16.051 1.00 61.72 84 PRO A CA 1
ATOM 642 C C . PRO A 1 84 ? 0.199 0.865 16.713 1.00 61.72 84 PRO A C 1
ATOM 644 O O . PRO A 1 84 ? 0.933 1.562 16.023 1.00 61.72 84 PRO A O 1
ATOM 647 N N . ASP A 1 85 ? 0.447 0.654 18.004 1.00 61.22 85 ASP A N 1
ATOM 648 C CA . ASP A 1 85 ? 1.422 1.433 18.783 1.00 61.22 85 ASP A CA 1
ATOM 649 C C . ASP A 1 85 ? 2.899 1.167 18.417 1.00 61.22 85 ASP A C 1
ATOM 651 O O . ASP A 1 85 ? 3.771 1.927 18.817 1.00 61.22 85 ASP A O 1
ATOM 655 N N . LEU A 1 86 ? 3.198 0.112 17.647 1.00 53.34 86 LEU A N 1
ATOM 656 C CA . LEU A 1 86 ? 4.564 -0.256 17.224 1.00 53.34 86 LEU A CA 1
ATOM 657 C C . LEU A 1 86 ? 4.961 0.305 15.851 1.00 53.34 86 LEU A C 1
ATOM 659 O O . LEU A 1 86 ? 6.137 0.290 15.506 1.00 53.3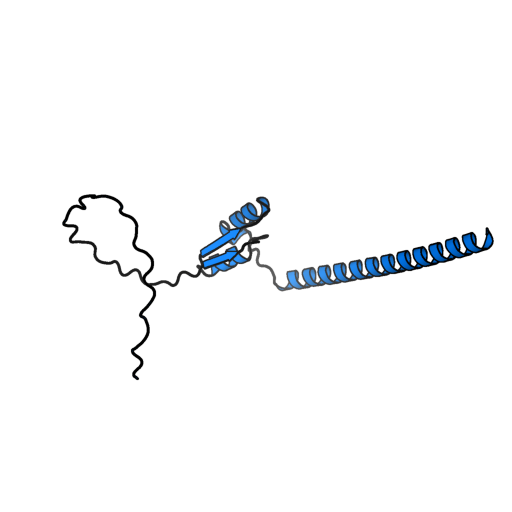4 86 LEU A O 1
ATOM 663 N N . PHE A 1 87 ? 3.992 0.760 15.053 1.00 50.62 87 PHE A N 1
ATOM 664 C CA . PHE A 1 87 ? 4.227 1.303 13.705 1.00 50.62 87 PHE A CA 1
ATOM 665 C C . PHE A 1 87 ? 3.896 2.794 13.595 1.00 50.62 87 PHE A C 1
ATOM 667 O O . PHE A 1 87 ? 3.999 3.370 12.510 1.00 50.62 87 PHE A O 1
ATOM 674 N N . TYR A 1 88 ? 3.480 3.401 14.704 1.00 52.47 88 TYR A N 1
ATOM 675 C CA . TYR A 1 88 ? 3.358 4.839 14.871 1.00 52.47 88 TYR A CA 1
ATOM 676 C C . TYR A 1 88 ? 4.493 5.316 15.774 1.00 52.47 88 TYR A C 1
ATOM 678 O O . TYR A 1 88 ? 4.252 5.801 16.874 1.00 52.47 88 TYR A O 1
ATOM 686 N N . ASP A 1 89 ? 5.731 5.207 15.285 1.00 46.56 89 ASP A N 1
ATOM 687 C CA . ASP A 1 89 ? 6.690 6.246 15.649 1.00 46.56 89 ASP A CA 1
ATOM 688 C C . ASP A 1 89 ? 6.034 7.572 15.265 1.00 46.56 89 ASP A C 1
ATOM 690 O O . ASP A 1 89 ? 5.408 7.673 14.202 1.00 46.56 89 ASP A O 1
ATOM 694 N N . GLU A 1 90 ? 6.098 8.550 16.163 1.00 51.59 90 GLU A N 1
ATOM 695 C CA . GLU A 1 90 ? 5.751 9.931 15.868 1.00 51.59 90 GLU A CA 1
ATOM 696 C C . GLU A 1 90 ? 6.487 10.311 14.584 1.00 51.59 90 GLU A C 1
ATOM 698 O O . GLU A 1 90 ? 7.685 10.591 14.587 1.00 51.59 90 GLU A O 1
ATOM 703 N N . VAL A 1 91 ? 5.786 10.233 13.452 1.00 47.00 91 VAL A N 1
ATOM 704 C CA . VAL A 1 91 ? 6.289 10.755 12.197 1.00 47.00 91 VAL A CA 1
ATOM 705 C C . VAL A 1 91 ? 6.324 12.244 12.447 1.00 47.00 91 VAL A C 1
ATOM 707 O O . VAL A 1 91 ? 5.300 12.918 12.365 1.00 47.00 91 VAL A O 1
ATOM 710 N N . ASP A 1 92 ? 7.497 12.732 12.830 1.00 47.03 92 ASP A N 1
ATOM 711 C CA . ASP A 1 92 ? 7.838 14.131 12.740 1.00 47.03 92 ASP A CA 1
ATOM 712 C C . ASP A 1 92 ? 7.544 14.526 11.288 1.00 47.03 92 ASP A C 1
ATOM 714 O O . ASP A 1 92 ? 8.279 14.195 10.351 1.00 47.03 92 ASP A O 1
ATOM 718 N N . GLU A 1 93 ? 6.373 15.132 11.073 1.00 51.28 93 GLU A N 1
ATOM 719 C CA . GLU A 1 93 ? 5.852 15.480 9.752 1.00 51.28 93 GLU A CA 1
ATOM 720 C C . GLU A 1 93 ? 6.824 16.391 8.983 1.00 51.28 93 GLU A C 1
ATOM 722 O O . GLU A 1 93 ? 6.697 16.538 7.762 1.00 51.28 93 GLU A O 1
ATOM 727 N N . SER A 1 94 ? 7.805 16.978 9.680 1.00 52.19 94 SER A N 1
ATOM 728 C CA . SER A 1 94 ? 8.877 17.774 9.097 1.00 52.19 94 SER A CA 1
ATOM 729 C C . SER A 1 94 ? 9.954 16.929 8.396 1.00 52.19 94 SER A C 1
ATOM 731 O O . SER A 1 94 ? 10.352 17.281 7.286 1.00 52.19 94 SER A O 1
ATOM 733 N N . LEU A 1 95 ? 10.343 15.769 8.943 1.00 49.53 95 LEU A N 1
ATOM 734 C CA . LEU A 1 95 ? 11.390 14.908 8.368 1.00 49.53 95 LEU A CA 1
ATOM 735 C C . LEU A 1 95 ? 10.909 14.138 7.127 1.00 49.53 95 LEU A C 1
ATOM 737 O O . LEU A 1 95 ? 11.662 13.968 6.166 1.00 49.53 95 LEU A O 1
ATOM 741 N N . SER A 1 96 ? 9.636 13.721 7.098 1.00 60.44 96 SER A N 1
ATOM 742 C CA . SER A 1 96 ? 9.106 12.921 5.979 1.00 60.44 96 SER A CA 1
ATOM 743 C C . SER A 1 96 ? 8.899 13.725 4.692 1.00 60.44 96 SER A C 1
ATOM 745 O O . SER A 1 96 ? 9.072 13.189 3.600 1.00 60.44 96 SER A O 1
ATOM 747 N N . LYS A 1 97 ? 8.569 15.022 4.784 1.00 59.59 97 LYS A N 1
ATOM 748 C CA . LYS A 1 97 ? 8.337 15.866 3.600 1.00 59.59 97 LYS A CA 1
ATOM 749 C C . LYS A 1 97 ? 9.625 16.187 2.858 1.00 59.59 97 LYS A C 1
ATOM 751 O O . LYS A 1 97 ? 9.618 16.188 1.631 1.00 59.59 97 LYS A 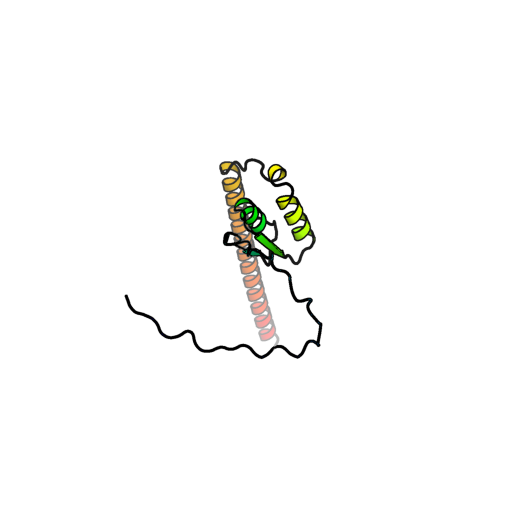O 1
ATOM 756 N N . GLU A 1 98 ? 10.713 16.457 3.572 1.00 68.12 98 GLU A N 1
ATOM 757 C CA . GLU A 1 98 ? 12.000 16.752 2.938 1.00 68.12 98 GLU A CA 1
ATOM 758 C C . GLU A 1 98 ? 12.570 15.518 2.237 1.00 68.12 98 GLU A C 1
ATOM 760 O O . GLU A 1 98 ? 12.965 15.614 1.076 1.00 68.12 98 GLU A O 1
ATOM 765 N N . GLN A 1 99 ? 12.519 14.348 2.882 1.00 68.56 99 GLN A N 1
ATOM 766 C CA . GLN A 1 99 ? 12.962 13.090 2.271 1.00 68.56 99 GLN A CA 1
ATOM 767 C C . GLN A 1 99 ? 12.083 12.681 1.080 1.00 68.56 99 GLN A C 1
ATOM 769 O O . GLN A 1 99 ? 12.608 12.361 0.016 1.00 68.56 99 GLN A O 1
ATOM 774 N N . TYR A 1 100 ? 10.757 12.789 1.206 1.00 64.62 100 TYR A N 1
ATOM 775 C CA . TYR A 1 100 ? 9.823 12.485 0.117 1.00 64.62 100 TYR A CA 1
ATOM 776 C C . TYR A 1 100 ? 9.980 13.430 -1.087 1.00 64.62 100 TYR A C 1
ATOM 778 O O . TYR A 1 100 ? 9.900 13.010 -2.243 1.00 64.62 100 TYR A O 1
ATOM 786 N N . ASN A 1 101 ? 10.224 14.721 -0.837 1.00 75.56 101 ASN A N 1
ATOM 787 C CA . ASN A 1 101 ? 10.482 15.684 -1.906 1.00 75.56 101 ASN A CA 1
ATOM 788 C C . ASN A 1 101 ? 11.845 15.440 -2.570 1.00 75.56 101 ASN A C 1
ATOM 790 O O . ASN A 1 101 ? 11.948 15.573 -3.790 1.00 75.56 101 ASN A O 1
ATOM 794 N N . ALA A 1 102 ? 12.862 15.049 -1.796 1.00 77.19 102 ALA A N 1
ATOM 795 C CA . ALA A 1 102 ? 14.186 14.722 -2.316 1.00 77.19 102 ALA A CA 1
ATOM 796 C C . ALA A 1 102 ? 14.158 13.488 -3.234 1.00 77.19 102 ALA A C 1
ATOM 798 O O . ALA A 1 102 ? 14.707 13.548 -4.336 1.00 77.19 102 ALA A O 1
ATOM 799 N N . GLU A 1 103 ? 13.460 12.415 -2.844 1.00 76.94 103 GLU A N 1
ATOM 800 C CA . GLU A 1 103 ? 13.300 11.216 -3.683 1.00 76.94 103 GLU A CA 1
ATOM 801 C C . GLU A 1 103 ? 12.575 11.533 -4.996 1.00 76.94 103 GLU A C 1
ATOM 803 O O . GLU A 1 103 ? 13.055 11.170 -6.070 1.00 76.94 103 GLU A O 1
ATOM 808 N N . ARG A 1 104 ? 11.481 12.306 -4.955 1.00 79.19 104 ARG A N 1
ATOM 809 C CA . ARG A 1 104 ? 10.763 12.710 -6.178 1.00 79.19 104 ARG A CA 1
ATOM 810 C C . ARG A 1 104 ? 11.589 13.585 -7.112 1.00 79.19 104 ARG A C 1
ATOM 812 O O . ARG A 1 104 ? 11.450 13.480 -8.333 1.00 79.19 104 ARG A O 1
ATOM 819 N N . GLU A 1 105 ? 12.427 14.468 -6.575 1.00 81.00 105 GLU A N 1
ATOM 820 C CA . GLU A 1 105 ? 13.311 15.284 -7.407 1.00 81.00 105 GLU A CA 1
ATOM 821 C C . GLU A 1 105 ? 14.423 14.435 -8.045 1.00 81.00 105 GLU A C 1
ATOM 823 O O . GLU A 1 105 ? 14.809 14.680 -9.192 1.00 81.00 105 GLU A O 1
ATOM 828 N N . GLN A 1 106 ? 14.906 13.415 -7.332 1.00 82.12 106 GLN A N 1
ATOM 829 C CA . GLN A 1 106 ? 15.903 12.475 -7.833 1.00 82.12 106 GLN A CA 1
ATOM 830 C C . GLN A 1 106 ? 15.329 11.575 -8.938 1.00 82.12 106 GLN A C 1
ATOM 832 O O . GLN A 1 106 ? 15.915 11.503 -10.019 1.00 82.12 106 GLN A O 1
ATOM 837 N N . GLU A 1 107 ? 14.138 11.005 -8.740 1.00 81.50 107 GLU A N 1
ATOM 838 C CA . GLU A 1 107 ? 13.427 10.231 -9.770 1.00 81.50 107 GLU A CA 1
ATOM 839 C C . GLU A 1 107 ? 13.159 11.068 -11.032 1.00 81.50 107 GLU A C 1
ATOM 841 O O . GLU A 1 107 ? 13.352 10.609 -12.161 1.00 81.50 107 GLU A O 1
ATOM 846 N N . ALA A 1 108 ? 12.764 12.336 -10.865 1.00 86.31 108 ALA A N 1
ATOM 847 C CA . ALA A 1 108 ? 12.536 13.243 -11.988 1.00 86.31 108 ALA A CA 1
ATOM 848 C C . ALA A 1 108 ? 13.828 13.582 -12.758 1.00 86.31 108 ALA A C 1
ATOM 850 O O . ALA A 1 108 ? 13.777 13.838 -13.968 1.00 86.31 108 ALA A O 1
ATOM 851 N N . LYS A 1 109 ? 14.986 13.603 -12.083 1.00 87.69 109 LYS A N 1
ATOM 852 C CA . LYS A 1 109 ? 16.297 13.788 -12.728 1.00 87.69 109 LYS A CA 1
ATOM 853 C C . LYS A 1 109 ? 16.709 12.543 -13.509 1.00 87.69 109 LYS A C 1
ATOM 855 O O . LYS A 1 109 ? 17.051 12.683 -14.683 1.00 87.69 109 LYS A O 1
ATOM 860 N N . GLU A 1 110 ? 16.590 11.355 -12.920 1.00 88.94 110 GLU A N 1
ATOM 861 C CA . GLU A 1 110 ? 16.920 10.092 -13.597 1.00 88.94 110 GLU A CA 1
ATOM 862 C C . GLU A 1 110 ? 16.058 9.860 -14.844 1.00 88.94 110 GLU A C 1
ATOM 864 O O . GLU A 1 110 ? 16.578 9.515 -15.906 1.00 88.94 110 GLU A O 1
ATOM 869 N N . GLN A 1 111 ? 14.751 10.141 -14.776 1.00 81.31 111 GLN A N 1
ATOM 870 C CA . GLN A 1 111 ? 13.876 10.030 -15.948 1.00 81.31 111 GLN A CA 1
ATOM 871 C C . GLN A 1 111 ? 14.295 10.970 -17.086 1.00 81.31 111 GLN A C 1
ATOM 873 O O . GLN A 1 111 ? 14.300 10.563 -18.249 1.00 81.31 111 GLN A O 1
ATOM 878 N N . LYS A 1 112 ? 14.699 12.209 -16.773 1.00 88.56 112 LYS A N 1
ATOM 879 C CA . LYS A 1 112 ? 15.178 13.165 -17.786 1.00 88.56 112 LYS A CA 1
ATOM 880 C C . LYS A 1 112 ? 16.500 12.741 -18.419 1.00 88.56 112 LYS A C 1
ATOM 882 O O . LYS A 1 112 ? 16.716 13.017 -19.601 1.00 88.56 112 LYS A O 1
ATOM 887 N N . GLU A 1 113 ? 17.394 12.111 -17.663 1.00 89.25 113 GLU A N 1
ATOM 888 C CA . GLU A 1 113 ? 18.649 11.583 -18.209 1.00 89.25 113 GLU A CA 1
ATOM 889 C C . GLU A 1 113 ? 18.405 10.382 -19.124 1.00 89.25 113 GLU A C 1
ATOM 891 O O . GLU A 1 113 ? 18.890 10.380 -20.258 1.00 89.25 113 GLU A O 1
ATOM 896 N N . LEU A 1 114 ? 17.561 9.435 -18.705 1.00 87.38 114 LEU A N 1
ATOM 897 C CA . LEU A 1 114 ? 17.155 8.296 -19.535 1.00 87.38 114 LEU A CA 1
ATOM 898 C C . LEU A 1 114 ? 16.474 8.743 -20.836 1.00 87.38 114 LEU A C 1
ATOM 900 O O . LEU A 1 114 ? 16.703 8.166 -21.904 1.00 87.38 114 LEU A O 1
ATOM 904 N N . GLU A 1 115 ? 15.656 9.794 -20.781 1.00 88.81 115 GLU A N 1
ATOM 905 C CA . GLU A 1 115 ? 14.979 10.332 -21.960 1.00 88.81 115 GLU A CA 1
ATOM 906 C C . GLU A 1 115 ? 15.963 10.999 -22.938 1.00 88.81 115 GLU A C 1
ATOM 908 O O . GLU A 1 115 ? 15.869 10.795 -24.155 1.00 88.81 115 GLU A O 1
ATOM 913 N N . LYS A 1 116 ? 16.963 11.729 -22.421 1.00 90.75 116 LYS A N 1
ATOM 914 C CA . LYS A 1 116 ? 18.056 12.287 -23.234 1.00 90.75 116 LYS A CA 1
ATOM 915 C C . LYS A 1 116 ? 18.891 11.191 -23.889 1.00 90.75 116 LYS A C 1
ATOM 917 O O . LYS A 1 116 ? 19.127 11.260 -25.096 1.00 90.75 116 LYS A O 1
ATOM 922 N N . GLU A 1 117 ? 19.282 10.169 -23.132 1.00 88.81 117 GLU A N 1
ATOM 923 C CA . GLU A 1 117 ? 20.081 9.057 -23.650 1.00 88.81 117 GLU A CA 1
ATOM 924 C C . GLU A 1 117 ? 19.313 8.276 -24.732 1.00 88.81 117 GLU A C 1
ATOM 926 O O . GLU A 1 117 ? 19.841 7.957 -25.802 1.00 88.81 117 GLU A O 1
ATOM 931 N N . SER A 1 118 ? 18.017 8.038 -24.511 1.00 87.81 118 SER A N 1
ATOM 932 C CA . SER A 1 118 ? 17.128 7.411 -25.493 1.00 87.81 118 SER A CA 1
ATOM 933 C C . SER A 1 118 ? 17.010 8.241 -26.778 1.00 87.81 118 SER A C 1
ATOM 935 O O . SER A 1 118 ? 17.059 7.699 -27.889 1.00 87.81 118 SER A O 1
ATOM 937 N N . ALA A 1 119 ? 16.911 9.569 -26.662 1.00 85.50 119 ALA A N 1
ATOM 938 C CA . ALA A 1 119 ? 16.852 10.466 -27.811 1.00 85.50 119 ALA A CA 1
ATOM 939 C C . ALA A 1 119 ? 18.159 10.478 -28.626 1.00 85.50 119 ALA A C 1
ATOM 941 O O . ALA A 1 119 ? 18.106 10.515 -29.861 1.00 85.50 119 ALA A O 1
ATOM 942 N N . GLU A 1 120 ? 19.322 10.419 -27.975 1.00 88.75 120 GLU A N 1
ATOM 943 C CA . GLU A 1 120 ? 20.619 10.322 -28.658 1.00 88.75 120 GLU A CA 1
ATOM 944 C C . GLU A 1 120 ? 20.775 8.992 -29.398 1.00 88.75 120 GLU A C 1
ATOM 946 O O . GLU A 1 120 ? 21.050 8.992 -30.602 1.00 88.75 120 GLU A O 1
ATOM 951 N N . ARG A 1 121 ? 20.452 7.867 -28.748 1.00 87.44 121 ARG A N 1
ATOM 952 C CA . ARG A 1 121 ? 20.484 6.539 -29.386 1.00 87.44 121 ARG A CA 1
ATOM 953 C C . ARG A 1 121 ? 19.585 6.466 -30.625 1.00 87.44 121 ARG A C 1
ATOM 955 O O . ARG A 1 121 ? 19.975 5.894 -31.644 1.00 87.44 121 ARG A O 1
ATOM 962 N N . ARG A 1 122 ? 18.402 7.093 -30.590 1.00 86.75 122 ARG A N 1
ATOM 963 C CA . ARG A 1 122 ? 17.499 7.185 -31.756 1.00 86.75 122 ARG A CA 1
ATOM 964 C C . ARG A 1 122 ? 18.101 8.008 -32.898 1.00 86.75 122 ARG A C 1
ATOM 966 O O . ARG A 1 122 ? 17.970 7.623 -34.061 1.00 86.75 122 ARG A O 1
ATOM 973 N N . LYS A 1 123 ? 18.774 9.123 -32.592 1.00 87.38 123 LYS A N 1
ATOM 974 C CA . LYS A 1 123 ? 19.445 9.955 -33.607 1.00 87.38 123 LYS A CA 1
ATOM 975 C C . LYS A 1 123 ? 20.595 9.208 -34.277 1.00 87.38 123 LYS A C 1
ATOM 977 O O . LYS A 1 123 ? 20.740 9.300 -35.498 1.00 87.38 123 LYS A O 1
ATOM 982 N N . ASP A 1 124 ? 21.376 8.456 -33.512 1.00 89.75 124 ASP A N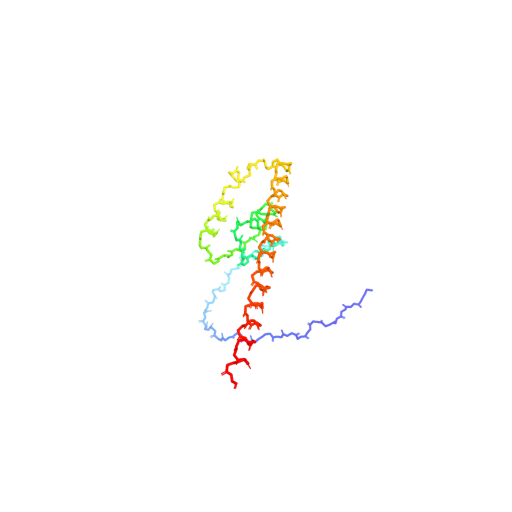 1
ATOM 983 C CA . ASP A 1 124 ? 22.502 7.697 -34.053 1.00 89.75 124 ASP A CA 1
ATOM 984 C C . ASP A 1 124 ? 22.043 6.493 -34.878 1.00 89.75 124 ASP A C 1
ATOM 986 O O . ASP A 1 124 ? 22.553 6.283 -35.982 1.00 89.75 124 ASP A O 1
ATOM 990 N N . ALA A 1 125 ? 20.992 5.790 -34.442 1.00 86.56 125 ALA A N 1
ATOM 991 C CA . ALA A 1 125 ? 20.349 4.744 -35.236 1.00 86.56 125 ALA A CA 1
ATOM 992 C C . ALA A 1 125 ? 19.809 5.284 -36.576 1.00 86.56 125 ALA A C 1
ATOM 994 O O . ALA A 1 125 ? 20.049 4.693 -37.632 1.00 86.56 125 ALA A O 1
ATOM 995 N N . ALA A 1 126 ? 19.157 6.453 -36.568 1.00 86.50 126 ALA A N 1
ATOM 996 C CA . ALA A 1 126 ? 18.647 7.088 -37.785 1.00 86.50 126 ALA A CA 1
ATOM 997 C C . ALA A 1 126 ? 19.773 7.525 -38.744 1.00 86.50 126 ALA A C 1
ATOM 999 O O . ALA A 1 126 ? 19.655 7.385 -39.966 1.00 86.50 126 ALA A O 1
ATOM 1000 N N . LYS A 1 127 ? 20.896 8.033 -38.217 1.00 87.81 127 LYS A N 1
ATOM 1001 C CA . LYS A 1 127 ? 22.080 8.367 -39.029 1.00 87.81 127 LYS A CA 1
ATOM 1002 C C . LYS A 1 127 ? 22.733 7.117 -39.625 1.00 87.81 127 LYS A C 1
ATOM 1004 O O . LYS A 1 127 ? 23.155 7.159 -40.782 1.00 87.81 127 LYS A O 1
ATOM 1009 N N . ALA A 1 128 ? 22.810 6.022 -38.867 1.00 84.12 128 ALA A N 1
ATOM 1010 C CA . ALA A 1 128 ? 23.365 4.753 -39.335 1.00 84.12 128 ALA A CA 1
ATOM 1011 C C . ALA A 1 128 ? 22.523 4.150 -40.471 1.00 84.12 128 ALA A C 1
ATOM 1013 O O . ALA A 1 128 ? 23.078 3.767 -41.503 1.00 84.12 128 ALA A O 1
ATOM 1014 N N . GLN A 1 129 ? 21.191 4.165 -40.342 1.00 85.06 129 GLN A N 1
ATOM 1015 C CA . GLN A 1 129 ? 20.281 3.715 -41.402 1.00 85.06 129 GLN A CA 1
ATOM 1016 C C . GLN A 1 129 ? 20.435 4.540 -42.687 1.00 85.06 129 GLN A C 1
ATOM 1018 O O . GLN A 1 129 ? 20.631 3.968 -43.758 1.00 85.06 129 GLN A O 1
ATOM 1023 N N . LYS A 1 130 ? 20.480 5.878 -42.592 1.00 85.25 130 LYS A N 1
ATOM 1024 C CA . LYS A 1 130 ? 20.700 6.742 -43.770 1.00 85.25 130 LYS A CA 1
ATOM 1025 C C . LYS A 1 130 ? 22.043 6.496 -44.466 1.00 85.25 130 LYS A C 1
ATOM 1027 O O . LYS A 1 130 ? 22.132 6.623 -45.688 1.00 85.25 130 LYS A O 1
ATOM 1032 N N . LYS A 1 131 ? 23.105 6.171 -43.716 1.00 85.44 131 LYS A N 1
ATOM 1033 C CA . LYS A 1 131 ? 24.409 5.808 -44.303 1.00 85.44 131 LYS A CA 1
ATOM 1034 C C . LYS A 1 131 ? 24.352 4.459 -45.025 1.00 85.44 131 LYS A C 1
ATOM 1036 O O . LYS A 1 131 ? 24.903 4.353 -46.118 1.00 85.44 131 LYS A O 1
ATOM 1041 N N . LEU A 1 132 ? 23.667 3.466 -44.454 1.00 81.19 132 LEU A N 1
ATOM 1042 C CA . LEU A 1 132 ? 23.469 2.151 -45.073 1.00 81.19 132 LEU A CA 1
ATOM 1043 C C . LEU A 1 132 ? 22.666 2.240 -46.379 1.00 81.19 132 LEU A C 1
ATOM 1045 O O . LEU A 1 132 ? 23.065 1.637 -47.373 1.00 81.19 132 LEU A O 1
ATOM 1049 N N . GLU A 1 133 ? 21.587 3.024 -46.413 1.00 78.88 133 GLU A N 1
ATOM 1050 C CA . GLU A 1 133 ? 20.790 3.225 -47.632 1.00 78.88 133 GLU A CA 1
ATOM 1051 C C . GLU A 1 133 ? 21.583 3.928 -48.740 1.00 78.88 133 GLU A C 1
ATOM 1053 O O . GLU A 1 133 ? 21.575 3.478 -49.886 1.00 78.88 133 GLU A O 1
ATOM 1058 N N . LYS A 1 134 ? 22.353 4.976 -48.406 1.00 77.12 134 LYS A N 1
ATOM 1059 C CA . LYS A 1 134 ? 23.248 5.636 -49.374 1.00 77.12 134 LYS A CA 1
ATOM 1060 C C . LYS A 1 134 ? 24.361 4.718 -49.885 1.00 77.12 134 LYS A C 1
ATOM 1062 O O . LYS A 1 134 ? 24.770 4.858 -51.034 1.00 77.12 134 LYS A O 1
ATOM 1067 N N . GLY A 1 135 ? 24.862 3.812 -49.044 1.00 72.25 135 GLY A N 1
ATOM 1068 C CA . GLY A 1 135 ? 25.848 2.804 -49.437 1.00 72.25 135 GLY A CA 1
ATOM 1069 C C . GLY A 1 135 ? 25.273 1.783 -50.418 1.00 72.25 135 GLY A C 1
ATOM 1070 O O . GLY A 1 135 ? 25.906 1.490 -51.427 1.00 72.25 135 GLY A O 1
ATOM 1071 N N . LYS A 1 136 ? 24.046 1.307 -50.171 1.00 71.31 136 LYS A N 1
ATOM 1072 C CA . LYS A 1 136 ? 23.343 0.380 -51.072 1.00 71.31 136 LYS A CA 1
ATOM 1073 C C . LYS A 1 136 ? 23.020 1.013 -52.427 1.00 71.31 136 LYS A C 1
ATOM 1075 O O . LYS A 1 136 ? 23.253 0.377 -53.443 1.00 71.31 136 LYS A O 1
ATOM 1080 N N . ALA A 1 137 ? 22.587 2.275 -52.451 1.00 67.00 137 ALA A N 1
ATOM 1081 C CA . ALA A 1 137 ? 22.280 2.998 -53.689 1.00 67.00 137 ALA A CA 1
ATOM 1082 C C . ALA A 1 137 ? 23.505 3.302 -54.579 1.00 67.00 137 ALA A C 1
ATOM 1084 O O . ALA A 1 137 ? 23.335 3.654 -55.738 1.00 67.00 137 ALA A O 1
ATOM 1085 N N . ARG A 1 138 ? 24.733 3.208 -54.047 1.00 61.06 138 ARG A N 1
ATOM 1086 C CA . ARG A 1 138 ? 25.986 3.347 -54.819 1.00 61.06 138 ARG A CA 1
ATOM 1087 C C . ARG A 1 138 ? 26.560 2.014 -55.310 1.00 61.06 138 ARG A C 1
ATOM 1089 O O . ARG A 1 138 ? 27.522 2.037 -56.070 1.00 61.06 138 ARG A O 1
ATOM 1096 N N . ALA A 1 139 ? 26.040 0.890 -54.819 1.00 58.53 139 ALA A N 1
ATOM 1097 C CA . ALA A 1 139 ? 26.509 -0.456 -55.156 1.00 58.53 139 ALA A CA 1
ATOM 1098 C C . ALA A 1 139 ? 25.646 -1.152 -56.231 1.00 58.53 139 ALA A C 1
ATOM 1100 O O . ALA A 1 139 ? 26.022 -2.222 -56.702 1.00 58.53 139 ALA A O 1
ATOM 1101 N N . THR A 1 140 ? 24.511 -0.550 -56.596 1.00 51.72 140 THR A N 1
ATOM 1102 C CA . THR A 1 140 ? 23.692 -0.834 -57.790 1.00 51.72 140 THR A CA 1
ATOM 1103 C C . THR A 1 140 ? 24.018 0.150 -58.895 1.00 51.72 140 THR A C 1
ATOM 1105 O O . THR A 1 140 ? 24.110 -0.293 -60.057 1.00 51.72 140 THR A O 1
#

Secondary structure (DSSP, 8-state):
----------PPPPPP------PPS--TT------------EEEESS-TT-HHHHHHHHTT-EEEE--SSHHHHHHHHHHHH-HHHH-----HHHHHHHHHHHHHHHHHHHHHHHHHHHHHHHHHHHHHHHHHHHHTTT-

pLDDT: mean 71.46, std 19.24, range [38.91, 95.75]

Organism: NCBI:txid36881

Radius of gyration: 32.7 Å; chains: 1; bounding box: 75×48×82 Å

Foldseek 3Di:
DDDDDDDDDDDDDDDDDDDDDPDDPDPPPPPPPPPPCPPAAEEEAAACQQQPVVQVCVVVVHHYDYHHPDVVRVVNNVVCNVCVVVPPPPPPVVVVVVVVVVVVVVVVVVVVVVVVVVVVVVVVVVVVVVVVVVVVVVVD

Sequence (140 aa):
MLTDVIHRHMRGPESPDCGNGHFPEEYEGVIPVDYPKKEFHWILDACCGSGSTSVAANKLGMVSIAFDKDPGMVISTRQRIMTPDLFYDEVDESLSKEQYNAEREQEAKEQKELEKESAERRKDAAKAQKKLEKGKARAT

InterPro domains:
  IPR029063 S-adenosyl-L-methionine-dependent methyltransferase superfamily [G3DSA:3.40.50.150] (23-112)
  IPR029063 S-adenosyl-L-methionine-dependent methyltransferase superfamily [SSF53335] (39-82)